Protein AF-A0A3M1RMX9-F1 (afdb_monomer_lite)

pLDDT: mean 88.33, std 11.31, range [42.0, 98.25]

Sequence (144 aa):
LYKHSHLFRLIYERIKQLQSKISYTQELNLKYKSSSDLWKQRKNEFKEFKKISEENHFKFLFMLIPSMTDFGDAYPFRNIDEKILSEAKRNNFLVLDLLPFFKGRDPSKLWILKTDKHPNAEGHKIIADALYEFLKKEKAVCLN

Secondary structure (DSSP, 8-state):
-TTT-HHHHHHHHHHHHHHHHHHHHHHHHHHTSTT-HHHHHHHHHHHHHHHHHHHTT-PPEEEEPPPTT--STT-TTHHHHHHHHHHHHHTT-EEEE-HHHHTTS-GGGSBS-SS--SB-HHHHHHHHHHHHHHHHHTT-S---

Radius of gyration: 19.06 Å; chains: 1; bounding box: 63×27×47 Å

Foldseek 3Di:
DCVPDPVVVVVVVVVVVVVVVVVVLVVVCVCCPPPHPNVVVVLVVLLVVLVVCVVVVHAAEDEDDAQLPDLEPPRSCVVVLVVNQVSNVVSVHHYHYLSVLCHPPDSCVQAPHPVGSPGDPVVVVSVVVSVVVSCVVVVVDDDD

Structure (mmCIF, N/CA/C/O backbone):
data_AF-A0A3M1RMX9-F1
#
_entry.id   AF-A0A3M1RMX9-F1
#
loop_
_atom_site.group_PDB
_atom_site.id
_atom_site.type_symbol
_atom_site.label_atom_id
_atom_site.label_alt_id
_atom_site.label_comp_id
_atom_site.label_asym_id
_atom_site.label_entity_id
_atom_site.label_seq_id
_atom_site.pdbx_PDB_ins_code
_atom_site.Cartn_x
_atom_site.Cartn_y
_atom_site.Cartn_z
_atom_site.occupancy
_atom_site.B_iso_or_equiv
_atom_site.auth_seq_id
_atom_site.auth_comp_id
_atom_site.auth_asym_id
_atom_site.auth_atom_id
_atom_site.pdbx_PDB_model_num
ATOM 1 N N . LEU A 1 1 ? 35.440 4.000 -24.427 1.00 60.22 1 LEU A N 1
ATOM 2 C CA . LEU A 1 1 ? 34.821 2.650 -24.348 1.00 60.22 1 LEU A CA 1
ATOM 3 C C . LEU A 1 1 ? 33.291 2.699 -24.276 1.00 60.22 1 LEU A C 1
ATOM 5 O O . LEU A 1 1 ? 32.657 2.147 -25.164 1.00 60.22 1 LEU A O 1
ATOM 9 N N . TYR A 1 2 ? 32.685 3.420 -23.323 1.00 59.16 2 TYR A N 1
ATOM 10 C CA . TYR A 1 2 ? 31.217 3.492 -23.167 1.00 59.16 2 TYR A CA 1
ATOM 11 C C . TYR A 1 2 ? 30.427 3.938 -24.413 1.00 59.16 2 TYR A C 1
ATOM 13 O O . TYR A 1 2 ? 29.397 3.357 -24.738 1.00 59.16 2 TYR A O 1
ATOM 21 N N . LYS A 1 3 ? 30.925 4.951 -25.134 1.00 63.03 3 LYS A N 1
ATOM 22 C CA . LYS A 1 3 ? 30.282 5.500 -26.342 1.00 63.03 3 LYS A CA 1
ATOM 23 C C . LYS A 1 3 ? 30.619 4.753 -27.642 1.00 63.03 3 LYS A C 1
ATOM 25 O O . LYS A 1 3 ? 30.022 5.055 -28.664 1.00 63.03 3 LYS A O 1
ATOM 30 N N . HIS A 1 4 ? 31.563 3.807 -27.612 1.00 75.75 4 HIS A N 1
ATOM 31 C CA . HIS A 1 4 ? 32.138 3.198 -28.825 1.00 75.75 4 HIS A CA 1
ATOM 32 C C . HIS A 1 4 ? 31.968 1.676 -28.900 1.00 75.75 4 HIS A C 1
ATOM 34 O O . HIS A 1 4 ? 32.253 1.085 -29.932 1.00 75.75 4 HIS A O 1
ATOM 40 N N . SER A 1 5 ? 31.505 1.029 -27.827 1.00 87.00 5 SER A N 1
ATOM 41 C CA . SER A 1 5 ? 31.210 -0.403 -27.819 1.00 87.00 5 SER A CA 1
ATOM 42 C C . SER A 1 5 ? 29.810 -0.640 -27.271 1.00 87.00 5 SER A C 1
ATOM 44 O O . SER A 1 5 ? 29.544 -0.453 -26.081 1.00 87.00 5 SER A O 1
ATOM 46 N N . HIS A 1 6 ? 28.909 -1.070 -28.154 1.00 83.81 6 HIS A N 1
ATOM 47 C CA . HIS A 1 6 ? 27.538 -1.423 -27.791 1.00 83.81 6 HIS A CA 1
ATOM 48 C C . HIS A 1 6 ? 27.492 -2.600 -26.808 1.00 83.81 6 HIS A C 1
ATOM 50 O O . HIS A 1 6 ? 26.661 -2.589 -25.902 1.00 83.81 6 HIS A O 1
ATOM 56 N N . LEU A 1 7 ? 28.423 -3.556 -26.929 1.00 85.69 7 LEU A N 1
ATOM 57 C CA . LEU A 1 7 ? 28.558 -4.680 -26.001 1.00 85.69 7 LEU A CA 1
ATOM 58 C C . LEU A 1 7 ? 28.978 -4.206 -24.604 1.00 85.69 7 LEU A C 1
ATOM 60 O O . LEU A 1 7 ? 28.334 -4.558 -23.619 1.00 85.69 7 LEU A O 1
ATOM 64 N N . PHE A 1 8 ? 30.000 -3.348 -24.510 1.00 84.38 8 PHE A N 1
ATOM 65 C CA . PHE A 1 8 ? 30.429 -2.784 -23.227 1.00 84.38 8 PHE A CA 1
ATOM 66 C C . PHE A 1 8 ? 29.324 -1.940 -22.583 1.00 84.38 8 PHE A C 1
ATOM 68 O O . PHE A 1 8 ? 29.091 -2.050 -21.382 1.00 84.38 8 PHE A O 1
ATOM 75 N N . ARG A 1 9 ? 28.597 -1.137 -23.375 1.00 83.75 9 ARG A N 1
ATOM 76 C CA . ARG A 1 9 ? 27.437 -0.376 -22.890 1.00 83.75 9 ARG A CA 1
ATOM 77 C C . ARG A 1 9 ? 26.352 -1.300 -22.340 1.00 83.75 9 ARG A C 1
ATOM 79 O O . ARG A 1 9 ? 25.837 -1.033 -21.263 1.00 83.75 9 ARG A O 1
ATOM 86 N N . LEU A 1 10 ? 26.021 -2.381 -23.048 1.00 87.06 10 LEU A N 1
ATOM 87 C CA . LEU A 1 10 ? 25.011 -3.344 -22.608 1.00 87.06 10 LEU A CA 1
ATOM 88 C C . LEU A 1 10 ? 25.420 -4.028 -21.297 1.00 87.06 10 LEU A C 1
ATOM 90 O O . LEU A 1 10 ? 24.613 -4.085 -20.374 1.00 87.06 10 LEU A O 1
ATOM 94 N N . ILE A 1 11 ? 26.675 -4.476 -21.185 1.00 87.75 11 ILE A N 1
ATOM 95 C CA . ILE A 1 11 ? 27.212 -5.086 -19.959 1.00 87.75 11 ILE A CA 1
ATOM 96 C C . ILE A 1 11 ? 27.198 -4.079 -18.800 1.00 87.75 11 ILE A C 1
ATOM 98 O O . ILE A 1 11 ? 26.691 -4.388 -17.724 1.00 87.75 11 ILE A O 1
ATOM 102 N N . TYR A 1 12 ? 27.693 -2.859 -19.020 1.00 84.56 12 TYR A N 1
ATOM 103 C CA . TYR A 1 12 ? 27.737 -1.811 -17.998 1.00 84.56 12 TYR A CA 1
ATOM 104 C C . TYR A 1 12 ? 26.337 -1.413 -17.510 1.00 84.56 12 TYR A C 1
ATOM 106 O O . TYR A 1 12 ? 26.099 -1.352 -16.304 1.00 84.56 12 TYR A O 1
ATOM 114 N N . GLU A 1 13 ? 25.392 -1.188 -18.427 1.00 82.88 13 GLU A N 1
ATOM 115 C CA . GLU A 1 13 ? 24.000 -0.874 -18.085 1.00 82.88 13 GLU A CA 1
ATOM 116 C C . GLU A 1 13 ? 23.344 -2.030 -17.320 1.00 82.88 13 GLU A C 1
ATOM 118 O O . GLU A 1 13 ? 22.605 -1.800 -16.362 1.00 82.88 13 GLU A O 1
ATOM 123 N N . ARG A 1 14 ? 23.660 -3.286 -17.671 1.00 81.88 14 ARG A N 1
ATOM 124 C CA . ARG A 1 14 ? 23.147 -4.460 -16.955 1.00 81.88 14 ARG A CA 1
ATOM 125 C C . ARG A 1 14 ? 23.706 -4.557 -15.533 1.00 81.88 14 ARG A C 1
ATOM 127 O O . ARG A 1 14 ? 22.932 -4.787 -14.607 1.00 81.88 14 ARG A O 1
ATOM 134 N N . ILE A 1 15 ? 25.005 -4.312 -15.339 1.00 81.06 15 ILE A N 1
ATOM 135 C CA . ILE A 1 15 ? 25.645 -4.281 -14.010 1.00 81.06 15 ILE A CA 1
ATOM 136 C C . ILE A 1 15 ? 25.053 -3.153 -13.153 1.00 81.06 15 ILE A C 1
ATOM 138 O O . ILE A 1 15 ? 24.631 -3.395 -12.022 1.00 81.06 15 ILE A O 1
ATOM 142 N N . LYS A 1 16 ? 24.940 -1.936 -13.701 1.00 73.50 16 LYS A N 1
ATOM 143 C CA . LYS A 1 16 ? 24.378 -0.772 -12.996 1.00 73.50 16 LYS A CA 1
ATOM 144 C C . LYS A 1 16 ? 22.904 -0.973 -12.628 1.00 73.50 16 LYS A C 1
ATOM 146 O O . LYS A 1 16 ? 22.466 -0.588 -11.541 1.00 73.50 16 LYS A O 1
ATOM 151 N N . GLN A 1 17 ? 22.128 -1.612 -13.502 1.00 68.88 17 GLN A N 1
ATOM 152 C CA . GLN A 1 17 ? 20.730 -1.951 -13.231 1.00 68.88 17 GLN A CA 1
ATOM 153 C C . GLN A 1 17 ? 20.593 -2.958 -12.076 1.00 68.88 17 GLN A C 1
ATOM 155 O O . GLN A 1 17 ? 19.692 -2.812 -11.250 1.00 68.88 17 GLN A O 1
ATOM 160 N N . LEU A 1 18 ? 21.490 -3.945 -11.982 1.00 68.44 18 LEU A N 1
ATOM 161 C CA . LEU A 1 18 ? 21.500 -4.906 -10.875 1.00 68.44 18 LEU A CA 1
ATOM 162 C C . LEU A 1 18 ? 21.941 -4.249 -9.558 1.00 68.44 18 LEU A C 1
ATOM 164 O O . LEU A 1 18 ? 21.255 -4.388 -8.546 1.00 68.44 18 LEU A O 1
ATOM 168 N N . GLN A 1 19 ? 23.023 -3.464 -9.578 1.00 66.12 19 GLN A N 1
ATOM 169 C CA . GLN A 1 19 ? 23.531 -2.759 -8.393 1.00 66.12 19 GLN A CA 1
ATOM 170 C C . GLN A 1 19 ? 22.526 -1.741 -7.834 1.00 66.12 19 GLN A C 1
ATOM 172 O O . GLN A 1 19 ? 22.345 -1.668 -6.622 1.00 66.12 19 GLN A O 1
ATOM 177 N N . SER A 1 20 ? 21.833 -0.986 -8.694 1.00 63.34 20 SER A N 1
ATOM 178 C CA . SER A 1 20 ? 20.849 0.020 -8.255 1.00 63.34 20 SER A CA 1
ATOM 179 C C . SER A 1 20 ? 19.616 -0.593 -7.585 1.00 63.34 20 SER A C 1
ATOM 181 O O . SER A 1 20 ? 19.156 -0.064 -6.575 1.00 63.34 20 SER A O 1
ATOM 183 N N . LYS A 1 21 ? 19.107 -1.731 -8.083 1.00 63.88 21 LYS A N 1
ATOM 184 C CA . LYS A 1 21 ? 18.017 -2.469 -7.417 1.00 63.88 21 LYS A CA 1
ATOM 185 C C . LYS A 1 21 ? 18.438 -2.943 -6.022 1.00 63.88 21 LYS A C 1
ATOM 187 O O . LYS A 1 21 ? 17.722 -2.702 -5.053 1.00 63.88 21 LYS A O 1
ATOM 192 N N . ILE A 1 22 ? 19.614 -3.567 -5.925 1.00 63.66 22 ILE A N 1
ATOM 193 C CA . ILE A 1 22 ? 20.163 -4.075 -4.662 1.00 63.66 22 ILE A CA 1
ATOM 194 C C . ILE A 1 22 ? 20.369 -2.924 -3.669 1.00 63.66 22 ILE A C 1
ATOM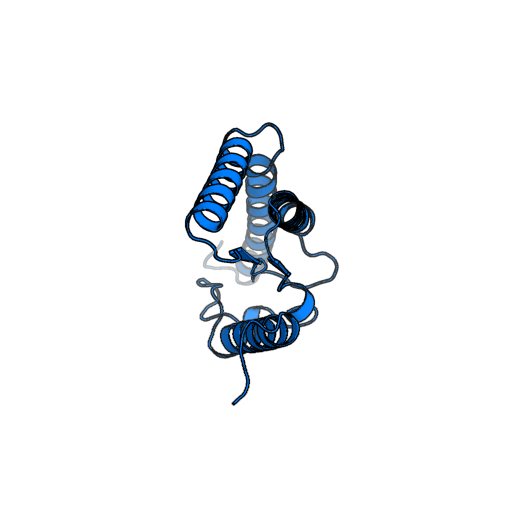 196 O O . ILE A 1 22 ? 19.866 -2.983 -2.550 1.00 63.66 22 ILE A O 1
ATOM 200 N N . SER A 1 23 ? 21.010 -1.836 -4.097 1.00 70.75 23 SER A N 1
ATOM 201 C CA . SER A 1 23 ? 21.279 -0.667 -3.255 1.00 70.75 23 SER A CA 1
ATOM 202 C C . SER A 1 23 ? 19.998 -0.021 -2.715 1.00 70.75 23 SER A C 1
ATOM 204 O O . SER A 1 23 ? 19.907 0.221 -1.514 1.00 70.75 23 SER A O 1
ATOM 206 N N . TYR A 1 24 ? 18.974 0.161 -3.554 1.00 73.44 24 TYR A N 1
ATOM 207 C CA . TYR A 1 24 ? 17.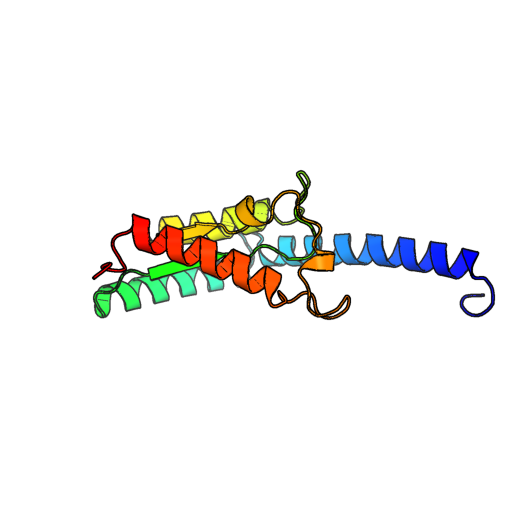703 0.758 -3.132 1.00 73.44 24 TYR A CA 1
ATOM 208 C C . TYR A 1 24 ? 16.946 -0.113 -2.114 1.00 73.44 24 TYR A C 1
ATOM 210 O O . TYR A 1 24 ? 16.455 0.382 -1.100 1.00 73.44 24 TYR A O 1
ATOM 218 N N . THR A 1 25 ? 16.892 -1.432 -2.337 1.00 74.44 25 THR A N 1
ATOM 219 C CA . THR A 1 25 ? 16.273 -2.369 -1.379 1.00 74.44 25 THR A CA 1
ATOM 220 C C . THR A 1 25 ? 17.023 -2.416 -0.048 1.00 74.44 25 THR A C 1
ATOM 222 O O . THR A 1 25 ? 16.398 -2.478 1.008 1.00 74.44 25 THR A O 1
ATOM 225 N N . GLN A 1 26 ? 18.356 -2.349 -0.066 1.00 76.19 26 GLN A N 1
ATOM 226 C CA . GLN A 1 26 ? 19.172 -2.333 1.148 1.00 76.19 26 GLN A CA 1
ATOM 227 C C . GLN A 1 26 ? 18.991 -1.032 1.932 1.00 76.19 26 GLN A C 1
ATOM 229 O O . GLN A 1 26 ? 18.795 -1.076 3.145 1.00 76.19 26 GLN A O 1
ATOM 234 N N . GLU A 1 27 ? 18.981 0.113 1.248 1.00 77.62 27 GLU A N 1
ATOM 235 C CA . GLU A 1 27 ? 18.734 1.417 1.866 1.00 77.62 27 GLU A CA 1
ATOM 236 C C . GLU A 1 27 ? 17.364 1.454 2.556 1.00 77.62 27 GLU A C 1
ATOM 238 O O . GLU A 1 27 ? 17.256 1.868 3.714 1.00 77.62 27 GLU A O 1
ATOM 243 N N . LEU A 1 28 ? 16.318 0.960 1.886 1.00 78.38 28 LEU A N 1
ATOM 244 C CA . LEU A 1 28 ? 14.990 0.853 2.486 1.00 78.38 28 LEU A CA 1
ATOM 245 C C . LEU A 1 28 ? 14.969 -0.118 3.670 1.00 78.38 28 LEU A C 1
ATOM 247 O O . LEU A 1 28 ? 14.406 0.215 4.708 1.00 78.38 28 LEU A O 1
ATOM 251 N N . ASN A 1 29 ? 15.634 -1.269 3.583 1.00 80.88 29 ASN A N 1
ATOM 252 C CA . ASN A 1 29 ? 15.724 -2.197 4.714 1.00 80.88 29 ASN A CA 1
ATOM 253 C C . ASN A 1 29 ? 16.410 -1.569 5.940 1.00 80.88 29 ASN A C 1
ATOM 255 O O . ASN A 1 29 ? 15.973 -1.797 7.068 1.00 80.88 29 ASN A O 1
ATOM 259 N N . LEU A 1 30 ? 17.445 -0.744 5.745 1.00 77.50 30 LEU A N 1
ATOM 260 C CA . LEU A 1 30 ? 18.091 -0.003 6.834 1.00 77.50 30 LEU A CA 1
ATOM 261 C C . LEU A 1 30 ? 17.145 1.040 7.440 1.00 77.50 30 LEU A C 1
ATOM 263 O O . LEU A 1 30 ? 16.985 1.091 8.662 1.00 77.50 30 LEU A O 1
ATOM 267 N N . LYS A 1 31 ? 16.465 1.816 6.588 1.00 80.00 31 LYS A N 1
ATOM 268 C CA . LYS A 1 31 ? 15.472 2.827 6.986 1.00 80.00 31 LYS A CA 1
ATOM 269 C C . LYS A 1 31 ? 14.266 2.237 7.713 1.00 80.00 31 LYS A C 1
ATOM 271 O O . LYS A 1 31 ? 13.707 2.891 8.582 1.00 80.00 31 LYS A O 1
ATOM 276 N N . TYR A 1 32 ? 13.877 1.012 7.377 1.00 80.00 32 TYR A N 1
ATOM 277 C CA . TYR A 1 32 ? 12.773 0.296 8.012 1.00 80.00 32 TYR A CA 1
ATOM 278 C C . TYR A 1 32 ? 13.248 -0.734 9.038 1.00 80.00 32 TYR A C 1
ATOM 280 O O . TYR A 1 32 ? 12.442 -1.516 9.542 1.00 80.00 32 TYR A O 1
ATOM 288 N N . LYS A 1 33 ? 14.528 -0.739 9.434 1.00 83.12 33 LYS A N 1
ATOM 289 C CA . LYS A 1 33 ? 15.007 -1.570 10.547 1.00 83.12 33 LYS A CA 1
ATOM 290 C C . LYS A 1 33 ? 14.282 -1.160 11.829 1.00 83.12 33 LYS A C 1
ATOM 292 O O . LYS A 1 33 ? 14.059 0.022 12.068 1.00 83.12 33 LYS A O 1
ATOM 297 N N . SER A 1 34 ? 13.904 -2.121 12.676 1.00 77.31 34 SER A N 1
ATOM 298 C CA . SER A 1 34 ? 13.082 -1.845 13.873 1.00 77.31 34 SER A CA 1
ATOM 299 C C . SER A 1 34 ? 13.708 -0.840 14.841 1.00 77.31 34 SER A C 1
ATOM 301 O O . SER A 1 34 ? 12.980 -0.139 15.536 1.00 77.31 34 SER A O 1
ATOM 303 N N . SER A 1 35 ? 15.039 -0.773 14.872 1.00 78.94 35 SER A N 1
ATOM 304 C CA . SER A 1 35 ? 15.805 0.152 15.706 1.00 78.94 35 SER A CA 1
ATOM 305 C C . SER A 1 35 ? 15.963 1.549 15.102 1.00 78.94 35 SER A C 1
ATOM 307 O O . SER A 1 35 ? 16.425 2.439 15.808 1.00 78.94 35 SER A O 1
ATOM 309 N N . SER A 1 36 ? 15.631 1.742 13.821 1.00 87.19 36 SER A N 1
ATOM 310 C CA . SER A 1 36 ? 15.804 3.030 13.144 1.00 87.19 36 SER A CA 1
ATOM 311 C C . SER A 1 36 ? 14.849 4.082 13.706 1.00 87.19 36 SER A C 1
ATOM 313 O O . SER A 1 36 ? 13.691 3.789 14.022 1.00 87.19 36 SER A O 1
ATOM 315 N N . ASP A 1 37 ? 15.325 5.320 13.806 1.00 88.94 37 ASP A N 1
ATOM 316 C CA . ASP A 1 37 ? 14.497 6.430 14.281 1.00 88.94 37 ASP A CA 1
ATOM 317 C C . ASP A 1 37 ? 13.378 6.762 13.296 1.00 88.94 37 ASP A C 1
ATOM 319 O O . ASP A 1 37 ? 12.262 7.049 13.724 1.00 88.94 37 ASP A O 1
ATOM 323 N N . LEU A 1 38 ? 13.620 6.573 11.993 1.00 88.19 38 LEU A N 1
ATOM 324 C CA . LEU A 1 38 ? 12.580 6.683 10.973 1.00 88.19 38 LEU A CA 1
ATOM 325 C C . LEU A 1 38 ? 11.419 5.724 11.262 1.00 88.19 38 LEU A C 1
ATOM 327 O O . LEU A 1 38 ? 10.269 6.149 11.284 1.00 88.19 38 LEU A O 1
ATOM 331 N N . TRP A 1 39 ? 11.688 4.439 11.521 1.00 92.69 39 TRP A N 1
ATOM 332 C CA . TRP A 1 39 ? 10.610 3.496 11.820 1.00 92.69 39 TRP A CA 1
ATOM 333 C C . TRP A 1 39 ? 9.869 3.849 13.114 1.00 92.69 39 TRP A C 1
ATOM 335 O O . TRP A 1 39 ? 8.646 3.734 13.168 1.00 92.69 39 TRP A O 1
ATOM 345 N N . LYS A 1 40 ? 10.575 4.316 14.155 1.00 92.94 40 LYS A N 1
ATOM 346 C CA . LYS A 1 40 ? 9.923 4.804 15.384 1.00 92.94 40 LYS A CA 1
ATOM 347 C C . LYS A 1 40 ? 8.989 5.980 15.090 1.00 92.94 40 LYS A C 1
ATOM 349 O O . LYS A 1 40 ? 7.861 5.964 15.575 1.00 92.94 40 LYS A O 1
ATOM 354 N N . GLN A 1 41 ? 9.432 6.938 14.274 1.00 93.56 41 GLN A N 1
ATOM 355 C CA . GLN A 1 41 ? 8.620 8.072 13.840 1.00 93.56 41 GLN A CA 1
ATOM 356 C C . GLN A 1 41 ? 7.379 7.605 13.071 1.00 93.56 41 GLN A C 1
ATOM 358 O O . GLN A 1 41 ? 6.274 7.990 13.435 1.00 93.56 41 GLN A O 1
ATOM 363 N N . ARG A 1 42 ? 7.524 6.689 12.101 1.00 93.31 42 ARG A N 1
ATOM 364 C CA . ARG A 1 42 ? 6.378 6.127 11.361 1.00 93.31 42 ARG A CA 1
ATOM 365 C C . ARG A 1 42 ? 5.353 5.468 12.278 1.00 93.31 42 ARG A C 1
ATOM 367 O O . ARG A 1 42 ? 4.163 5.692 12.118 1.00 93.31 42 ARG A O 1
ATOM 374 N N . LYS A 1 43 ? 5.779 4.707 13.289 1.00 95.44 43 LYS A N 1
ATOM 375 C CA . LYS A 1 43 ? 4.832 4.147 14.271 1.00 95.44 43 LYS A CA 1
ATOM 376 C C . LYS A 1 43 ? 4.090 5.226 15.064 1.00 95.44 43 LYS A C 1
ATOM 378 O O . LYS A 1 43 ? 2.938 5.016 15.429 1.00 95.44 43 LYS A O 1
ATOM 383 N N . ASN A 1 44 ? 4.740 6.347 15.375 1.00 96.38 44 ASN A N 1
ATOM 384 C CA . ASN A 1 44 ? 4.075 7.454 16.061 1.00 96.38 44 ASN A CA 1
ATOM 385 C C . ASN A 1 44 ? 3.028 8.109 15.152 1.00 96.38 44 ASN A C 1
ATOM 387 O O . ASN A 1 44 ? 1.905 8.297 15.602 1.00 96.38 44 ASN A O 1
ATOM 391 N N . GLU A 1 45 ? 3.336 8.316 13.868 1.00 95.81 45 GLU A N 1
ATOM 392 C CA . GLU A 1 45 ? 2.368 8.806 12.871 1.00 95.81 45 GLU A CA 1
ATOM 393 C C . GLU A 1 45 ? 1.133 7.886 12.782 1.00 95.81 45 GLU A C 1
ATOM 395 O O . GLU A 1 45 ? 0.000 8.355 12.731 1.00 95.81 45 GLU A O 1
ATOM 400 N N . PHE A 1 46 ? 1.311 6.561 12.850 1.00 97.38 46 PHE A N 1
ATOM 401 C CA . PHE A 1 46 ? 0.179 5.623 12.871 1.00 97.38 46 PHE A CA 1
ATOM 402 C C . PHE A 1 46 ? -0.692 5.801 14.122 1.00 97.38 46 PHE A C 1
ATOM 404 O O . PHE A 1 46 ? -1.918 5.781 14.030 1.00 97.38 46 PHE A O 1
ATOM 411 N N . LYS A 1 47 ? -0.088 6.017 15.294 1.00 97.62 47 LYS A N 1
ATOM 412 C CA . LYS A 1 47 ? -0.849 6.304 16.520 1.00 97.62 47 LYS A CA 1
ATOM 413 C C . LYS A 1 47 ? -1.601 7.631 16.425 1.00 97.62 47 LYS A C 1
ATOM 415 O O . LYS A 1 47 ? -2.720 7.724 16.921 1.00 97.62 47 LYS A O 1
ATOM 420 N N . GLU A 1 48 ? -1.007 8.636 15.788 1.00 97.31 48 GLU A N 1
ATOM 421 C CA . GLU A 1 48 ? -1.651 9.929 15.546 1.00 97.31 48 GLU A CA 1
ATOM 422 C C . GLU A 1 48 ? -2.855 9.782 14.612 1.00 97.31 48 GLU A C 1
ATOM 424 O O . GLU A 1 48 ? -3.939 10.250 14.949 1.00 97.31 48 GLU A O 1
ATOM 429 N N . PHE A 1 49 ? -2.722 9.052 13.499 1.00 96.69 49 PHE A N 1
ATOM 430 C CA . PHE A 1 49 ? -3.856 8.763 12.615 1.00 96.69 49 PHE A CA 1
ATOM 431 C C . PHE A 1 49 ? -4.970 7.998 13.325 1.00 96.69 49 PHE A C 1
ATOM 433 O O . PHE A 1 49 ? -6.143 8.317 13.134 1.00 96.69 49 PHE A O 1
ATOM 440 N N . LYS A 1 50 ? -4.617 7.032 14.183 1.00 96.69 50 LYS A N 1
ATOM 441 C CA . LYS A 1 50 ? -5.592 6.329 15.019 1.00 96.69 50 LYS A CA 1
ATOM 442 C C . LYS A 1 50 ? -6.351 7.305 15.913 1.00 96.69 50 LYS A C 1
ATOM 444 O O . LYS A 1 50 ? -7.578 7.325 15.863 1.00 96.69 50 LYS A O 1
ATOM 449 N N . LYS A 1 51 ? -5.632 8.150 16.655 1.00 97.75 51 LYS A N 1
ATOM 450 C CA . LYS A 1 51 ? -6.228 9.171 17.523 1.00 97.75 51 LYS A CA 1
ATOM 451 C C . LYS A 1 51 ? -7.183 10.081 16.741 1.00 97.75 51 LYS A C 1
ATOM 453 O O . LYS A 1 51 ? -8.332 10.225 17.138 1.00 97.75 51 LYS A O 1
ATOM 458 N N . ILE A 1 52 ? -6.746 10.611 15.596 1.00 97.12 52 ILE A N 1
ATOM 459 C CA . ILE A 1 52 ? -7.576 11.470 14.735 1.00 97.12 52 ILE A CA 1
ATOM 460 C C . ILE A 1 52 ? -8.837 10.726 14.274 1.00 97.12 52 ILE A C 1
ATOM 462 O O . ILE A 1 52 ? -9.926 11.294 14.304 1.00 97.12 52 ILE A O 1
ATOM 466 N N . SER A 1 53 ? -8.711 9.460 13.866 1.00 95.69 53 SER A N 1
ATOM 467 C CA . SER A 1 53 ? -9.851 8.658 13.406 1.00 95.69 53 SER A CA 1
ATOM 468 C C . SER A 1 53 ? -10.875 8.384 14.514 1.00 95.69 53 SER A C 1
ATOM 470 O O . SER A 1 53 ? -12.078 8.449 14.266 1.00 95.69 53 SER A O 1
ATOM 472 N N . GLU A 1 54 ? -10.411 8.159 15.748 1.00 95.19 54 GLU A N 1
ATOM 473 C CA . GLU A 1 54 ? -11.259 7.940 16.924 1.00 95.19 54 GLU A CA 1
ATOM 474 C C . GLU A 1 54 ? -11.959 9.236 17.360 1.00 95.19 54 GLU A C 1
ATOM 476 O O . GLU A 1 54 ? -13.169 9.223 17.586 1.00 95.19 54 GLU A O 1
ATOM 481 N N . GLU A 1 55 ? -11.229 10.355 17.405 1.00 97.75 55 GLU A N 1
ATOM 482 C CA . GLU A 1 55 ? -11.754 11.680 17.775 1.00 97.75 55 GLU A CA 1
ATOM 483 C C . GLU A 1 55 ? -12.799 12.206 16.783 1.00 97.75 55 GLU A C 1
ATOM 485 O O . GLU A 1 55 ? -13.7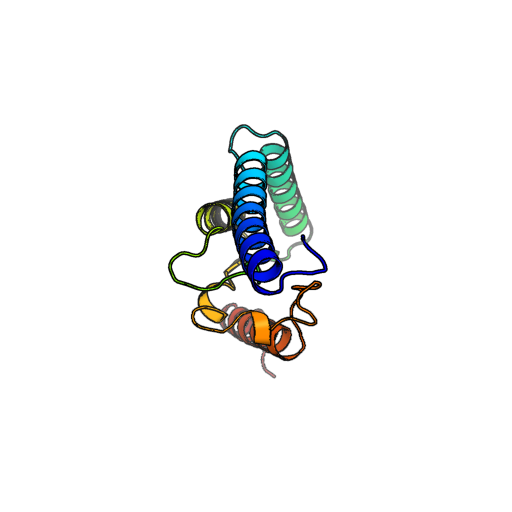34 12.895 17.180 1.00 97.75 55 GLU A O 1
ATOM 490 N N . ASN A 1 56 ? -12.656 11.877 15.497 1.00 97.12 56 ASN A N 1
ATOM 491 C CA . ASN A 1 56 ? -13.549 12.342 14.431 1.00 97.12 56 ASN A CA 1
ATOM 492 C C . ASN A 1 56 ? -14.531 11.259 13.951 1.00 97.12 56 ASN A C 1
ATOM 494 O O . ASN A 1 56 ? -15.219 11.450 12.950 1.00 97.12 56 ASN A O 1
ATOM 498 N N . HIS A 1 57 ? -14.594 10.122 14.649 1.00 94.81 57 HIS A N 1
ATOM 499 C CA . HIS A 1 57 ? -15.544 9.034 14.403 1.00 94.81 57 HIS A CA 1
ATOM 500 C C . HIS A 1 57 ? -15.564 8.487 12.962 1.00 94.81 57 HIS A C 1
ATOM 502 O O . HIS A 1 57 ? -16.628 8.176 12.423 1.00 94.81 57 HIS A O 1
ATOM 508 N N . PHE A 1 58 ? -14.395 8.305 12.340 1.00 92.75 58 PHE A N 1
ATOM 509 C CA . PHE A 1 58 ? -14.282 7.658 11.027 1.00 92.75 58 PHE A CA 1
ATOM 510 C C . PHE A 1 58 ? -13.367 6.432 11.063 1.00 92.75 58 PHE A C 1
ATOM 512 O O . PHE A 1 58 ? -12.462 6.320 11.885 1.00 92.75 58 PHE A O 1
ATOM 519 N N . LYS A 1 59 ? -13.586 5.486 10.143 1.00 92.44 59 LYS A N 1
ATOM 520 C CA . LYS A 1 59 ? -12.684 4.339 9.961 1.00 92.44 59 LYS A CA 1
ATOM 521 C C . LYS A 1 59 ? -11.507 4.739 9.076 1.00 92.44 59 LYS A C 1
ATOM 523 O O . LYS A 1 59 ? -11.711 5.268 7.987 1.00 92.44 59 LYS A O 1
ATOM 528 N N . PHE A 1 60 ? -10.286 4.430 9.503 1.00 94.88 60 PHE A N 1
ATOM 529 C CA . PHE A 1 60 ? -9.088 4.668 8.700 1.00 94.88 60 PHE A CA 1
ATOM 530 C C . PHE A 1 60 ? -8.783 3.458 7.804 1.00 94.88 60 PHE A C 1
ATOM 532 O O . PHE A 1 60 ? -8.623 2.344 8.307 1.00 94.88 60 PHE A O 1
ATOM 539 N N . LEU A 1 61 ? -8.675 3.670 6.488 1.00 96.12 61 LEU A N 1
ATOM 540 C CA . LEU A 1 61 ? -8.213 2.668 5.522 1.00 96.12 61 LEU A CA 1
ATOM 541 C C . LEU A 1 61 ? -6.767 2.952 5.116 1.00 96.12 61 LEU A C 1
ATOM 543 O O . LEU A 1 61 ? -6.474 3.957 4.475 1.00 96.12 61 LEU A O 1
ATOM 547 N N . PHE A 1 62 ? -5.872 2.027 5.445 1.00 97.56 62 PHE A N 1
ATOM 548 C CA . PHE A 1 62 ? -4.494 2.022 4.984 1.00 97.56 62 PHE A CA 1
ATOM 549 C C . PHE A 1 62 ? -4.362 1.143 3.734 1.00 97.56 62 PHE A C 1
ATOM 551 O O . PHE A 1 62 ? -4.406 -0.087 3.808 1.00 97.56 62 PHE A O 1
ATOM 558 N N . MET A 1 63 ? -4.195 1.778 2.575 1.00 97.88 63 MET A N 1
ATOM 559 C CA . MET A 1 63 ? -3.984 1.107 1.293 1.00 97.88 63 MET A CA 1
ATOM 560 C C . MET A 1 63 ? -2.505 1.172 0.911 1.00 97.88 63 MET A C 1
ATOM 562 O O . MET A 1 63 ? -1.956 2.260 0.740 1.00 97.88 63 MET A O 1
ATOM 566 N N . LEU A 1 64 ? -1.861 0.015 0.761 1.00 97.38 64 LEU A N 1
ATOM 567 C CA . LEU A 1 64 ? -0.454 -0.065 0.381 1.00 97.38 64 LEU A CA 1
ATOM 568 C C . LEU A 1 64 ? -0.326 -0.412 -1.101 1.00 97.38 64 LEU A C 1
ATOM 570 O O . LEU A 1 64 ? -0.661 -1.521 -1.514 1.00 97.38 64 LEU A O 1
ATOM 574 N N . ILE A 1 65 ? 0.191 0.533 -1.886 1.00 95.81 65 ILE A N 1
ATOM 575 C CA . ILE A 1 65 ? 0.602 0.296 -3.273 1.00 95.81 65 ILE A CA 1
ATOM 576 C C . ILE A 1 65 ? 2.000 -0.341 -3.235 1.00 95.81 65 ILE A C 1
ATOM 578 O O . ILE A 1 65 ? 2.893 0.239 -2.610 1.00 95.81 65 ILE A O 1
ATOM 582 N N . PRO A 1 66 ? 2.221 -1.506 -3.873 1.00 94.31 66 PRO A N 1
ATOM 583 C CA . PRO A 1 66 ? 3.540 -2.127 -3.897 1.00 94.31 66 PRO A CA 1
ATOM 584 C C . PRO A 1 66 ? 4.548 -1.241 -4.629 1.00 94.31 66 PRO A C 1
ATOM 586 O O . PRO A 1 66 ? 4.195 -0.405 -5.465 1.00 94.31 66 PRO A O 1
ATOM 589 N N . SER A 1 67 ? 5.837 -1.484 -4.394 1.00 91.44 67 SER A N 1
ATOM 590 C CA . SER A 1 67 ? 6.868 -0.984 -5.292 1.00 91.44 67 SER A CA 1
ATOM 591 C C . SER A 1 67 ? 6.551 -1.462 -6.694 1.00 91.44 67 SER A C 1
ATOM 593 O O . SER A 1 67 ? 6.614 -2.654 -6.992 1.00 91.44 67 SER A O 1
ATOM 595 N N . MET A 1 68 ? 6.281 -0.514 -7.583 1.00 90.94 68 MET A N 1
ATOM 596 C CA . MET A 1 68 ? 5.886 -0.842 -8.939 1.00 90.94 68 MET A CA 1
ATOM 597 C C . MET A 1 68 ? 7.037 -1.456 -9.745 1.00 90.94 68 MET A C 1
ATOM 599 O O . MET A 1 68 ? 6.869 -1.636 -10.927 1.00 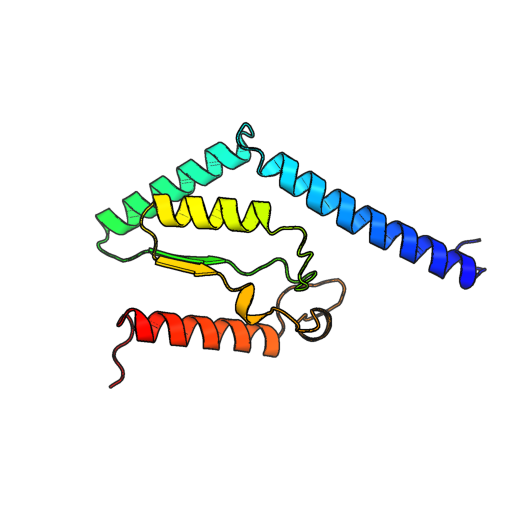90.94 68 MET A O 1
ATOM 603 N N . THR A 1 69 ? 8.209 -1.756 -9.169 1.00 87.12 69 THR A N 1
ATOM 604 C CA . THR A 1 69 ? 9.432 -2.182 -9.880 1.00 87.12 69 THR A CA 1
ATOM 605 C C . THR A 1 69 ? 9.492 -3.662 -10.266 1.00 87.12 69 THR A C 1
ATOM 607 O O . THR A 1 69 ? 10.253 -4.010 -11.175 1.00 87.12 69 THR A O 1
ATOM 610 N N . ASP A 1 70 ? 8.760 -4.511 -9.548 1.00 87.38 70 ASP A N 1
ATOM 611 C CA . ASP A 1 70 ? 8.736 -5.968 -9.675 1.00 87.38 70 ASP A CA 1
ATOM 612 C C . ASP A 1 70 ? 7.483 -6.495 -8.957 1.00 87.38 70 ASP A C 1
ATOM 614 O O . ASP A 1 70 ? 7.163 -5.991 -7.885 1.00 87.38 70 ASP A O 1
ATOM 618 N N . PHE A 1 71 ? 6.790 -7.487 -9.519 1.00 90.69 71 PHE A N 1
ATOM 619 C CA . PHE A 1 71 ? 5.616 -8.133 -8.905 1.00 90.69 71 PHE A CA 1
ATOM 620 C C . PHE A 1 71 ? 5.728 -9.665 -8.878 1.00 90.69 71 PHE A C 1
ATOM 622 O O . PHE A 1 71 ? 4.721 -10.366 -8.742 1.00 90.69 71 PHE A O 1
ATOM 629 N N . GLY A 1 72 ? 6.934 -10.200 -9.087 1.00 88.44 72 GLY A N 1
ATOM 630 C CA . GLY A 1 72 ? 7.185 -11.637 -9.091 1.00 88.44 72 GLY A CA 1
ATOM 631 C C . GLY A 1 72 ? 7.153 -12.260 -7.694 1.00 88.44 72 GLY A C 1
ATOM 632 O O . GLY A 1 72 ? 7.039 -11.576 -6.679 1.00 88.44 72 GLY A O 1
ATOM 633 N N . ASP A 1 73 ? 7.305 -13.585 -7.638 1.00 85.56 73 ASP A N 1
ATOM 634 C CA . ASP A 1 73 ? 7.344 -14.330 -6.371 1.00 85.56 73 ASP A CA 1
ATOM 635 C C . ASP A 1 73 ? 8.515 -13.910 -5.470 1.00 85.56 73 ASP A C 1
ATOM 637 O O . ASP A 1 73 ? 8.389 -13.898 -4.248 1.00 85.56 73 ASP A O 1
ATOM 641 N N . ALA A 1 74 ? 9.633 -13.488 -6.066 1.00 87.25 74 ALA A N 1
ATOM 642 C CA . ALA A 1 74 ? 10.795 -12.947 -5.363 1.00 87.25 74 ALA A CA 1
ATOM 643 C C . ALA A 1 74 ? 10.707 -11.419 -5.164 1.00 87.25 74 ALA A C 1
ATOM 645 O O . ALA A 1 74 ? 11.701 -10.708 -5.325 1.00 87.25 74 ALA A O 1
ATOM 646 N N . TYR A 1 75 ? 9.516 -10.899 -4.847 1.00 89.25 75 TYR A N 1
ATOM 647 C CA . TYR A 1 75 ? 9.290 -9.468 -4.642 1.00 89.25 75 TYR A CA 1
ATOM 648 C C . TYR A 1 75 ? 10.182 -8.915 -3.509 1.00 89.25 75 TYR A C 1
ATOM 650 O O . TYR A 1 75 ? 10.023 -9.293 -2.343 1.00 89.25 75 TYR A O 1
ATOM 658 N N . PRO A 1 76 ? 11.114 -7.992 -3.807 1.00 87.44 76 PRO A N 1
ATOM 659 C CA . PRO A 1 76 ? 12.217 -7.685 -2.897 1.00 87.44 76 PRO A CA 1
ATOM 660 C C . PRO A 1 76 ? 11.824 -6.822 -1.690 1.00 87.44 76 PRO A C 1
ATOM 662 O O . PRO A 1 76 ? 12.605 -6.709 -0.746 1.00 87.44 76 PRO A O 1
ATOM 665 N N . PHE A 1 77 ? 10.629 -6.223 -1.690 1.00 90.44 77 PHE A N 1
ATOM 666 C CA . PHE A 1 77 ? 10.146 -5.387 -0.582 1.00 90.44 77 PHE A CA 1
ATOM 667 C C . PHE A 1 77 ? 9.144 -6.108 0.320 1.00 90.44 77 PHE A C 1
ATOM 669 O O . PHE A 1 77 ? 8.606 -5.485 1.231 1.00 90.44 77 PHE A O 1
ATOM 676 N N . ARG A 1 78 ? 8.923 -7.419 0.127 1.00 91.19 78 ARG A N 1
ATOM 677 C CA . ARG A 1 78 ? 7.902 -8.185 0.860 1.00 91.19 78 ARG A CA 1
ATOM 678 C C . ARG A 1 78 ? 7.987 -7.987 2.375 1.00 91.19 78 ARG A C 1
ATOM 680 O O . ARG A 1 78 ? 6.983 -7.672 3.000 1.00 91.19 78 ARG A O 1
ATOM 687 N N . ASN A 1 79 ? 9.189 -8.084 2.940 1.00 91.38 79 ASN A N 1
ATOM 688 C CA . ASN A 1 79 ? 9.410 -7.930 4.382 1.00 91.38 79 ASN A CA 1
ATOM 689 C C . ASN A 1 79 ? 9.066 -6.521 4.896 1.00 91.38 79 ASN A C 1
ATOM 691 O O . ASN A 1 79 ? 8.608 -6.363 6.027 1.00 91.38 79 ASN A O 1
ATOM 695 N N . ILE A 1 80 ? 9.316 -5.488 4.085 1.00 92.06 80 ILE A N 1
ATOM 696 C CA . ILE A 1 80 ? 9.013 -4.097 4.440 1.00 92.06 80 ILE A CA 1
ATOM 697 C C . ILE A 1 80 ? 7.502 -3.874 4.362 1.00 92.06 80 ILE A C 1
ATOM 699 O O . ILE A 1 80 ? 6.917 -3.356 5.313 1.00 92.06 80 ILE A O 1
ATOM 703 N N . ASP A 1 81 ? 6.871 -4.332 3.282 1.00 94.31 81 ASP A N 1
ATOM 704 C CA . ASP A 1 81 ? 5.428 -4.219 3.076 1.00 94.31 81 ASP A CA 1
ATOM 705 C C . ASP A 1 81 ? 4.668 -4.935 4.201 1.00 94.31 81 ASP A C 1
ATOM 707 O O . ASP A 1 81 ? 3.811 -4.339 4.849 1.00 94.31 81 ASP A O 1
ATOM 711 N N . GLU A 1 82 ? 5.050 -6.169 4.544 1.00 94.62 82 GLU A N 1
ATOM 712 C CA . GLU A 1 82 ? 4.454 -6.919 5.658 1.00 94.62 82 GLU A CA 1
ATOM 713 C C . GLU A 1 82 ? 4.605 -6.210 7.001 1.00 94.62 82 GLU A C 1
ATOM 715 O O . GLU A 1 82 ? 3.681 -6.216 7.820 1.00 94.62 82 GLU A O 1
ATOM 720 N N . LYS A 1 83 ? 5.748 -5.562 7.232 1.00 94.62 83 LYS A N 1
ATOM 721 C CA . LYS A 1 83 ? 5.993 -4.796 8.452 1.00 94.62 83 LYS A CA 1
ATOM 722 C C . LYS A 1 83 ? 5.076 -3.578 8.554 1.00 94.62 83 LYS A C 1
ATOM 724 O O . LYS A 1 83 ? 4.525 -3.331 9.628 1.00 94.62 83 LYS A O 1
ATOM 729 N N . ILE A 1 84 ? 4.902 -2.843 7.458 1.00 95.69 84 ILE A N 1
ATOM 730 C CA . ILE A 1 84 ? 4.013 -1.675 7.379 1.00 95.69 84 ILE A CA 1
ATOM 731 C C . ILE A 1 84 ? 2.554 -2.111 7.548 1.00 95.69 84 ILE A C 1
ATOM 733 O O . ILE A 1 84 ? 1.846 -1.576 8.401 1.00 95.69 84 ILE A O 1
ATOM 737 N N . LEU A 1 85 ? 2.121 -3.133 6.804 1.00 97.38 85 LEU A N 1
ATOM 738 C CA . LEU A 1 85 ? 0.766 -3.686 6.883 1.00 97.38 85 LEU A CA 1
ATOM 739 C C . LEU A 1 85 ? 0.450 -4.210 8.291 1.00 97.38 85 LEU A C 1
ATOM 741 O O . LEU A 1 85 ? -0.653 -4.011 8.795 1.00 97.38 85 LEU A O 1
ATOM 745 N N . SER A 1 86 ? 1.417 -4.848 8.954 1.00 96.81 86 SER A N 1
ATOM 746 C CA . SER A 1 86 ? 1.254 -5.315 10.336 1.00 96.81 86 SER A CA 1
ATOM 747 C C . SER A 1 86 ? 1.107 -4.159 11.323 1.00 96.81 86 SER A C 1
ATOM 749 O O . SER A 1 86 ? 0.296 -4.247 12.242 1.00 96.81 86 SER A O 1
ATOM 751 N N . GLU A 1 87 ? 1.850 -3.063 11.142 1.00 97.25 87 GLU A N 1
ATOM 752 C CA . GLU A 1 87 ? 1.681 -1.863 11.970 1.00 97.25 87 GLU A CA 1
ATOM 753 C C . GLU A 1 87 ? 0.312 -1.209 11.753 1.00 97.25 87 GLU A C 1
ATOM 755 O O . GLU A 1 87 ? -0.326 -0.814 12.729 1.00 97.25 87 GLU A O 1
ATOM 760 N N . ALA A 1 88 ? -0.185 -1.162 10.512 1.00 97.75 88 ALA A N 1
ATOM 761 C CA . ALA A 1 88 ? -1.527 -0.656 10.214 1.00 97.75 88 ALA A CA 1
ATOM 762 C C . ALA A 1 88 ? -2.599 -1.477 10.946 1.00 97.75 88 ALA A C 1
ATOM 764 O O . ALA A 1 88 ? -3.438 -0.922 11.655 1.00 97.75 88 ALA A O 1
ATOM 765 N N . LYS A 1 89 ? -2.509 -2.812 10.864 1.00 96.94 89 LYS A N 1
ATOM 766 C CA . LYS A 1 89 ? -3.417 -3.727 11.575 1.00 96.94 89 LYS A CA 1
ATOM 767 C C . LYS A 1 89 ? -3.348 -3.550 13.093 1.00 96.94 89 LYS A C 1
ATOM 769 O O . LYS A 1 89 ? -4.388 -3.526 13.740 1.00 96.94 89 LYS A O 1
ATOM 774 N N . ARG A 1 90 ? -2.149 -3.375 13.672 1.00 97.12 90 ARG A N 1
ATOM 775 C CA . ARG A 1 90 ? -1.975 -3.111 15.118 1.00 97.12 90 ARG A CA 1
ATOM 776 C C . ARG A 1 90 ? -2.682 -1.843 15.592 1.00 97.12 90 ARG A C 1
ATOM 778 O O . ARG A 1 90 ? -3.060 -1.762 16.757 1.00 97.12 90 ARG A O 1
ATOM 785 N N . ASN A 1 91 ? -2.850 -0.864 14.707 1.00 97.25 91 ASN A N 1
ATOM 786 C CA . ASN A 1 91 ? -3.554 0.380 14.998 1.00 97.25 91 ASN A CA 1
ATOM 787 C C . ASN A 1 91 ? -5.051 0.318 14.635 1.00 97.25 91 ASN A C 1
ATOM 789 O O . ASN A 1 91 ? -5.714 1.348 14.637 1.00 97.25 91 ASN A O 1
ATOM 793 N N . ASN A 1 92 ? -5.602 -0.881 14.400 1.00 95.06 92 ASN A N 1
ATOM 794 C CA . ASN A 1 92 ? -7.009 -1.127 14.059 1.00 95.06 92 ASN A CA 1
ATOM 795 C C . ASN A 1 92 ? -7.475 -0.441 12.765 1.00 95.06 92 ASN A C 1
ATOM 797 O O . ASN A 1 92 ? -8.656 -0.132 12.611 1.00 95.06 92 ASN A O 1
ATOM 801 N N . PHE A 1 93 ? -6.564 -0.213 11.819 1.00 96.88 93 PHE A N 1
ATOM 802 C CA . PHE A 1 93 ? -6.940 0.282 10.499 1.00 96.88 93 PHE A CA 1
ATOM 803 C C . PHE A 1 93 ? -7.554 -0.837 9.661 1.00 96.88 93 PHE A C 1
ATOM 805 O O . PHE A 1 93 ? -7.163 -2.003 9.766 1.00 96.88 93 PHE A O 1
ATOM 812 N N . LEU A 1 94 ? -8.473 -0.467 8.771 1.00 96.69 94 LEU A N 1
ATOM 813 C CA . LEU A 1 94 ? -8.781 -1.288 7.606 1.00 96.69 94 LEU A CA 1
ATOM 814 C C . LEU A 1 94 ? -7.523 -1.331 6.734 1.00 96.69 94 LEU A C 1
ATOM 816 O O . LEU A 1 94 ? -6.850 -0.313 6.577 1.00 96.69 94 LEU A O 1
ATOM 820 N N . VAL A 1 95 ? -7.171 -2.492 6.186 1.00 97.62 95 VAL A N 1
ATOM 821 C CA . VAL A 1 95 ? -5.914 -2.658 5.444 1.00 97.62 95 VAL A CA 1
ATOM 822 C C . VAL A 1 95 ? -6.168 -3.299 4.091 1.00 97.62 95 VAL A C 1
ATOM 824 O O . VAL A 1 95 ? -6.684 -4.414 4.021 1.00 97.62 95 VAL A O 1
ATOM 827 N N . LEU A 1 96 ? -5.732 -2.616 3.033 1.00 98.19 96 LEU A N 1
ATOM 828 C CA . LEU A 1 96 ? -5.758 -3.105 1.659 1.00 98.19 96 LEU A CA 1
ATOM 829 C C . LEU A 1 96 ? -4.322 -3.243 1.134 1.00 98.19 96 LEU A C 1
ATOM 831 O O . LEU A 1 96 ? -3.666 -2.253 0.814 1.00 98.19 96 LEU A O 1
ATOM 835 N N . ASP A 1 97 ? -3.835 -4.484 1.063 1.00 97.81 97 ASP A N 1
ATOM 836 C CA . ASP A 1 97 ? -2.586 -4.835 0.374 1.00 97.81 97 ASP A CA 1
ATOM 837 C C . ASP A 1 97 ? -2.873 -4.973 -1.125 1.00 97.81 97 ASP A C 1
ATOM 839 O O . ASP A 1 97 ? -3.652 -5.842 -1.526 1.00 97.81 97 ASP A O 1
ATOM 843 N N . LEU A 1 98 ? -2.266 -4.116 -1.951 1.00 97.88 98 LEU A N 1
ATOM 844 C CA . LEU A 1 98 ? -2.478 -4.144 -3.396 1.00 97.88 98 LEU A CA 1
ATOM 845 C C . LEU A 1 98 ? -1.526 -5.083 -4.142 1.00 97.88 98 LEU A C 1
ATOM 847 O O . LEU A 1 98 ? -1.799 -5.394 -5.302 1.00 97.88 98 LEU A O 1
ATOM 851 N N . LEU A 1 99 ? -0.447 -5.580 -3.522 1.00 96.69 99 LEU A N 1
ATOM 852 C CA . LEU A 1 99 ? 0.509 -6.466 -4.202 1.00 96.69 99 LEU A CA 1
ATOM 853 C C . LEU A 1 99 ? -0.161 -7.676 -4.889 1.00 96.69 99 LEU A C 1
ATOM 855 O O . LEU A 1 99 ? 0.184 -7.950 -6.043 1.00 96.69 99 LEU A O 1
ATOM 859 N N . PRO A 1 100 ? -1.146 -8.369 -4.278 1.00 96.56 100 PRO A N 1
ATOM 860 C CA . PRO A 1 100 ? -1.824 -9.495 -4.922 1.00 96.56 100 PRO A CA 1
ATOM 861 C C . PRO A 1 100 ? -2.509 -9.150 -6.253 1.00 96.56 100 PRO A C 1
ATOM 863 O O . PRO A 1 100 ? -2.581 -10.006 -7.129 1.00 96.56 100 PRO A O 1
ATOM 866 N N . PHE A 1 101 ? -2.971 -7.909 -6.439 1.00 97.12 101 PHE A N 1
ATOM 867 C CA . PHE A 1 101 ? -3.668 -7.472 -7.659 1.00 97.12 101 PHE A CA 1
ATOM 868 C C . PHE A 1 101 ? -2.706 -7.189 -8.826 1.00 97.12 101 PHE A C 1
ATOM 870 O O . PHE A 1 101 ? -3.105 -7.197 -9.997 1.00 97.12 101 PHE A O 1
ATOM 877 N N . PHE A 1 102 ? -1.426 -6.978 -8.510 1.00 95.81 102 PHE A N 1
ATOM 878 C CA . PHE A 1 102 ? -0.350 -6.764 -9.477 1.00 95.81 102 PHE A CA 1
ATOM 879 C C . PHE A 1 102 ? 0.473 -8.025 -9.767 1.00 95.81 102 PHE A C 1
ATOM 881 O O . PHE A 1 102 ? 1.204 -8.059 -10.760 1.00 95.81 102 PHE A O 1
ATOM 888 N N . LYS A 1 103 ? 0.355 -9.068 -8.935 1.00 93.19 103 LYS A N 1
ATOM 889 C CA . LYS A 1 103 ? 1.144 -10.299 -9.051 1.00 93.19 103 LYS A CA 1
ATOM 890 C C . LYS A 1 103 ? 1.028 -10.920 -10.449 1.00 93.19 103 LYS A C 1
ATOM 892 O O . LYS A 1 103 ? -0.064 -11.074 -10.990 1.00 93.19 103 LYS A O 1
ATOM 897 N N . GLY A 1 104 ? 2.173 -11.271 -11.036 1.00 89.44 104 GLY A N 1
ATOM 898 C CA . GLY A 1 104 ? 2.255 -11.881 -12.370 1.00 89.44 104 GLY A CA 1
ATOM 899 C C . GLY A 1 104 ? 2.076 -10.916 -13.550 1.00 89.44 104 GLY A C 1
ATOM 900 O O . GLY A 1 104 ? 2.201 -11.339 -14.699 1.00 89.44 104 GLY A O 1
ATOM 901 N N . ARG A 1 105 ? 1.819 -9.623 -13.307 1.00 93.62 105 ARG A N 1
ATOM 902 C CA . ARG A 1 105 ? 1.783 -8.599 -14.362 1.00 93.62 105 ARG A CA 1
ATOM 903 C C . ARG A 1 105 ? 3.188 -8.083 -14.667 1.00 93.62 105 ARG A C 1
ATOM 905 O O . ARG A 1 105 ? 4.056 -8.066 -13.800 1.00 93.62 105 ARG A O 1
ATOM 912 N N . ASP A 1 106 ? 3.391 -7.615 -15.896 1.00 92.81 106 ASP A N 1
ATOM 913 C CA . ASP A 1 106 ? 4.614 -6.911 -16.294 1.00 92.81 106 ASP A CA 1
ATOM 914 C C . ASP A 1 106 ? 4.560 -5.458 -15.793 1.00 92.81 106 ASP A C 1
ATOM 916 O O . ASP A 1 106 ? 3.734 -4.680 -16.288 1.00 92.81 106 ASP A O 1
ATOM 920 N N . PRO A 1 107 ? 5.430 -5.054 -14.849 1.00 92.44 107 PRO A N 1
ATOM 921 C CA . PRO A 1 107 ? 5.374 -3.710 -14.297 1.00 92.44 107 PRO A CA 1
ATOM 922 C C . PRO A 1 107 ? 5.643 -2.607 -15.326 1.00 92.44 107 PRO A C 1
ATOM 924 O O . PRO A 1 107 ? 5.088 -1.518 -15.213 1.00 92.44 107 PRO A O 1
ATOM 927 N N . SER A 1 108 ? 6.433 -2.886 -16.370 1.00 92.06 108 SER A N 1
ATOM 928 C CA . SER A 1 108 ? 6.775 -1.889 -17.393 1.00 92.06 108 SER A CA 1
ATOM 929 C C . SER A 1 108 ? 5.575 -1.444 -18.234 1.00 92.06 108 SER A C 1
ATOM 931 O O . SER A 1 108 ? 5.591 -0.347 -18.788 1.00 92.06 108 SER A O 1
ATOM 933 N N . LYS A 1 109 ? 4.512 -2.259 -18.280 1.00 94.81 109 LYS A N 1
ATOM 934 C CA . LYS A 1 109 ? 3.240 -1.930 -18.941 1.00 94.81 109 LYS A CA 1
ATOM 935 C C . LYS A 1 109 ? 2.314 -1.079 -18.076 1.00 94.81 109 LYS A C 1
ATOM 937 O O . LYS A 1 109 ? 1.301 -0.590 -18.566 1.00 94.81 109 LYS A O 1
ATOM 942 N N . LEU A 1 110 ? 2.642 -0.919 -16.796 1.00 95.94 110 LEU A N 1
ATOM 943 C CA . LEU A 1 110 ? 1.800 -0.259 -15.803 1.00 95.94 110 LEU A CA 1
ATOM 944 C C . LEU A 1 110 ? 2.398 1.059 -15.310 1.00 95.94 110 LEU A C 1
ATOM 946 O O . LEU A 1 110 ? 1.809 1.675 -14.432 1.00 95.94 110 LEU A O 1
ATOM 950 N N . TRP A 1 111 ? 3.530 1.506 -15.861 1.00 93.31 111 TRP A N 1
ATOM 951 C CA . TRP A 1 111 ? 4.128 2.808 -15.556 1.00 93.31 111 TRP A CA 1
ATOM 952 C C . TRP A 1 111 ? 3.842 3.843 -16.632 1.00 93.31 111 TRP A C 1
ATOM 954 O O . TRP A 1 111 ? 3.549 3.499 -17.780 1.00 93.31 111 TRP A O 1
ATOM 964 N N . ILE A 1 112 ? 3.994 5.115 -16.271 1.00 87.88 112 ILE A N 1
ATOM 965 C CA . ILE A 1 112 ? 4.008 6.214 -17.240 1.00 87.88 112 ILE A CA 1
ATOM 966 C C . ILE A 1 112 ? 5.275 6.115 -18.103 1.00 87.88 112 ILE A C 1
ATOM 968 O O . ILE A 1 112 ? 5.192 6.127 -19.329 1.00 87.88 112 ILE A O 1
ATOM 972 N N . LEU A 1 113 ? 6.455 5.980 -17.475 1.00 84.94 113 LEU A N 1
ATOM 973 C CA . LEU A 1 113 ? 7.756 5.904 -18.152 1.00 84.94 113 LEU A CA 1
ATOM 974 C C . LEU A 1 113 ? 8.740 5.000 -17.391 1.00 84.94 113 LEU A C 1
ATOM 976 O O . LEU A 1 113 ? 8.609 4.737 -16.204 1.00 84.94 113 LEU A O 1
ATOM 980 N N . LYS A 1 114 ? 9.835 4.570 -18.030 1.00 81.56 114 LYS A N 1
ATOM 981 C CA . LYS A 1 114 ? 10.887 3.790 -17.338 1.00 81.56 114 LYS A CA 1
ATOM 982 C C . LYS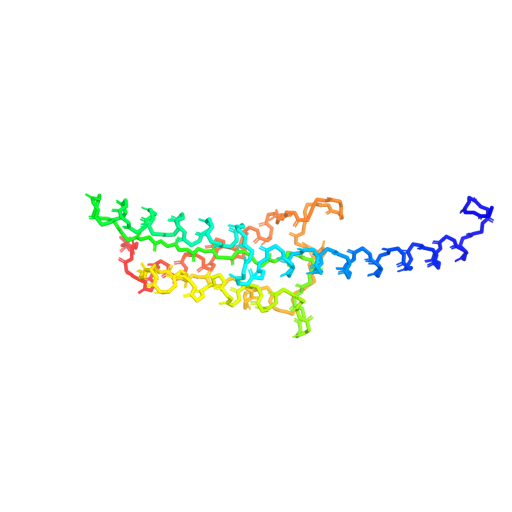 A 1 114 ? 11.554 4.560 -16.182 1.00 81.56 114 LYS A C 1
ATOM 984 O O . LYS A 1 114 ? 11.998 3.949 -15.207 1.00 81.56 114 LYS A O 1
ATOM 989 N N . THR A 1 115 ? 11.666 5.880 -16.321 1.00 83.94 115 THR A N 1
ATOM 990 C CA . THR A 1 115 ? 12.203 6.804 -15.308 1.00 83.94 115 THR A CA 1
ATOM 991 C C . THR A 1 115 ? 11.155 7.246 -14.294 1.00 83.94 115 THR A C 1
ATOM 993 O O . THR A 1 115 ? 11.528 7.707 -13.222 1.00 83.94 115 THR A O 1
ATOM 996 N N . ASP A 1 116 ? 9.874 7.074 -14.617 1.00 85.62 116 ASP A N 1
ATOM 997 C CA . ASP A 1 116 ? 8.744 7.414 -13.765 1.00 85.62 116 ASP A CA 1
ATOM 998 C C . ASP A 1 116 ? 7.856 6.184 -13.573 1.00 85.62 116 ASP A C 1
ATOM 1000 O O . ASP A 1 116 ? 6.962 5.889 -14.368 1.00 85.62 116 ASP A O 1
ATOM 1004 N N . LYS A 1 117 ? 8.141 5.458 -12.493 1.00 89.00 117 LYS A N 1
ATOM 1005 C CA . LYS A 1 117 ? 7.489 4.188 -12.176 1.00 89.00 117 LYS A CA 1
ATOM 1006 C C . LYS A 1 117 ? 6.160 4.363 -11.442 1.00 89.00 117 LYS A C 1
ATOM 1008 O O . LYS A 1 117 ? 5.677 3.401 -10.846 1.00 89.00 117 LYS A O 1
ATOM 1013 N N . HIS A 1 118 ? 5.581 5.565 -11.445 1.00 93.06 118 HIS A N 1
ATOM 1014 C CA . HIS A 1 118 ? 4.217 5.740 -10.968 1.00 93.06 118 HIS A CA 1
ATOM 1015 C C . HIS A 1 118 ? 3.232 5.023 -11.901 1.00 93.06 118 HIS A C 1
ATOM 1017 O O . HIS A 1 118 ? 3.506 4.903 -13.102 1.00 93.06 118 HIS A O 1
ATOM 1023 N N . PRO A 1 119 ? 2.103 4.523 -11.364 1.00 95.19 119 PRO A N 1
ATOM 1024 C CA . PRO A 1 119 ? 1.094 3.851 -12.166 1.00 95.19 119 PRO A CA 1
ATOM 1025 C C . PRO A 1 119 ? 0.604 4.727 -13.331 1.00 95.19 119 PRO A C 1
ATOM 1027 O O . PRO A 1 119 ? 0.356 5.917 -13.162 1.00 95.19 119 PRO A O 1
ATOM 1030 N N . ASN A 1 120 ? 0.440 4.144 -14.517 1.00 96.31 120 ASN A N 1
ATOM 1031 C CA . ASN A 1 120 ? -0.299 4.772 -15.614 1.00 96.31 120 ASN A CA 1
ATOM 1032 C C . ASN A 1 120 ? -1.814 4.555 -15.448 1.00 96.31 120 ASN A C 1
ATOM 1034 O O . ASN A 1 120 ? -2.268 4.043 -14.426 1.00 96.31 120 ASN A O 1
ATOM 1038 N N . ALA A 1 121 ? -2.602 4.920 -16.463 1.00 97.38 121 ALA A N 1
ATOM 1039 C CA . ALA A 1 121 ? -4.053 4.745 -16.445 1.00 97.38 121 ALA A CA 1
ATOM 1040 C C . ALA A 1 121 ? -4.487 3.298 -16.140 1.00 97.38 121 ALA A C 1
ATOM 1042 O O . ALA A 1 121 ? -5.379 3.093 -15.322 1.00 97.38 121 ALA A O 1
ATOM 1043 N N . GLU A 1 122 ? -3.823 2.296 -16.724 1.00 97.25 122 GLU A N 1
ATOM 1044 C CA . GLU A 1 122 ? -4.126 0.881 -16.474 1.00 97.25 122 GLU A CA 1
ATOM 1045 C C . GLU A 1 122 ? -3.741 0.466 -15.046 1.00 97.25 122 GLU A C 1
ATOM 1047 O O . GLU A 1 122 ? -4.505 -0.204 -14.352 1.00 97.25 122 GLU A O 1
ATOM 1052 N N . GLY A 1 123 ? -2.579 0.915 -14.559 1.00 96.88 123 GLY A N 1
ATOM 1053 C CA . GLY A 1 123 ? -2.166 0.688 -13.174 1.00 96.88 123 GLY A CA 1
ATOM 1054 C C . GLY A 1 123 ? -3.136 1.316 -12.166 1.00 96.88 123 GLY A C 1
ATOM 1055 O O . GLY A 1 123 ? -3.537 0.665 -11.203 1.00 96.88 123 GLY A O 1
ATOM 1056 N N . HIS A 1 124 ? -3.574 2.551 -12.417 1.00 97.81 124 HIS A N 1
ATOM 1057 C CA . HIS A 1 124 ? -4.590 3.225 -11.610 1.00 97.81 124 HIS A CA 1
ATOM 1058 C C . HIS A 1 124 ? -5.955 2.544 -11.690 1.00 97.81 124 HIS A C 1
ATOM 1060 O O . HIS A 1 124 ? -6.645 2.485 -10.673 1.00 97.81 124 HIS A O 1
ATOM 1066 N N . LYS A 1 125 ? -6.326 1.977 -12.844 1.00 98.12 125 LYS A N 1
ATOM 1067 C CA . LYS A 1 125 ? -7.553 1.188 -12.977 1.00 98.12 125 LYS A CA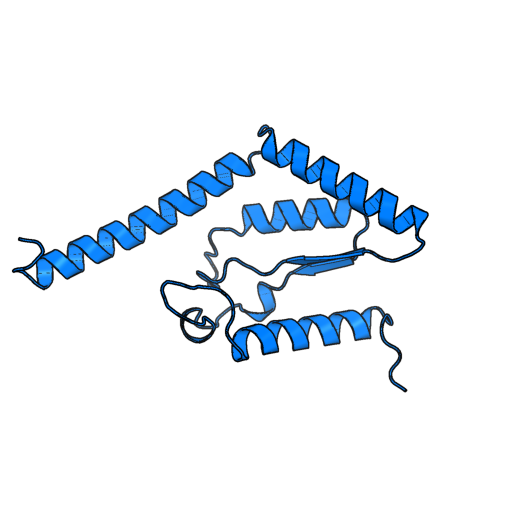 1
ATOM 1068 C C . LYS A 1 125 ? -7.538 -0.020 -12.037 1.00 98.12 125 LYS A C 1
ATOM 1070 O O . LYS A 1 125 ? -8.498 -0.218 -11.302 1.00 98.12 125 LYS A O 1
ATOM 1075 N N . ILE A 1 126 ? -6.437 -0.776 -11.993 1.00 98.12 126 ILE A N 1
ATOM 1076 C CA . ILE A 1 126 ? -6.284 -1.924 -11.078 1.00 98.12 126 ILE A CA 1
ATOM 1077 C C . ILE A 1 126 ? -6.439 -1.483 -9.613 1.00 98.12 126 ILE A C 1
ATOM 1079 O O . ILE A 1 126 ? -7.125 -2.148 -8.838 1.00 98.12 126 ILE A O 1
ATOM 1083 N N . ILE A 1 127 ? -5.829 -0.352 -9.239 1.00 98.25 127 ILE A N 1
ATOM 1084 C CA . ILE A 1 127 ? -5.931 0.217 -7.884 1.00 98.25 127 ILE A CA 1
ATOM 1085 C C . ILE A 1 127 ? -7.384 0.581 -7.560 1.00 98.25 127 ILE A C 1
ATOM 1087 O O . ILE A 1 127 ? -7.882 0.227 -6.493 1.00 98.25 127 ILE A O 1
ATOM 1091 N N . ALA A 1 128 ? -8.063 1.271 -8.478 1.00 98.06 128 ALA A N 1
ATOM 1092 C CA . ALA A 1 128 ? -9.440 1.712 -8.299 1.00 98.06 128 ALA A CA 1
ATOM 1093 C C . ALA A 1 128 ? -10.413 0.529 -8.190 1.00 98.06 128 ALA A C 1
ATOM 1095 O O . ALA A 1 128 ? -11.234 0.512 -7.275 1.00 98.06 128 ALA A O 1
ATOM 1096 N N . ASP A 1 129 ? -10.283 -0.479 -9.059 1.00 98.06 129 ASP A N 1
ATOM 1097 C CA . ASP A 1 129 ? -11.110 -1.691 -9.026 1.00 98.06 129 ASP A CA 1
ATOM 1098 C C . ASP A 1 129 ? -10.935 -2.435 -7.685 1.00 98.06 129 ASP A C 1
ATOM 1100 O O . ASP A 1 129 ? -11.913 -2.824 -7.045 1.00 98.06 129 ASP A O 1
ATOM 1104 N N . ALA A 1 130 ? -9.688 -2.595 -7.218 1.00 98.06 130 ALA A N 1
ATOM 1105 C CA . ALA A 1 130 ? -9.385 -3.252 -5.946 1.00 98.06 130 ALA A CA 1
ATOM 1106 C C . ALA A 1 130 ? -9.952 -2.484 -4.741 1.00 98.06 130 ALA A C 1
ATOM 1108 O O . ALA A 1 130 ? -10.540 -3.085 -3.839 1.00 98.06 130 ALA A O 1
ATOM 1109 N N . LEU A 1 131 ? -9.803 -1.155 -4.737 1.00 97.62 131 LEU A N 1
ATOM 1110 C CA . LEU A 1 131 ? -10.350 -0.287 -3.698 1.00 97.62 131 LEU A CA 1
ATOM 1111 C C . LEU A 1 131 ? -11.881 -0.329 -3.681 1.00 97.62 131 LEU A C 1
ATOM 1113 O O . LEU A 1 131 ? -12.478 -0.451 -2.614 1.00 97.62 131 LEU A O 1
ATOM 1117 N N . TYR A 1 132 ? -12.518 -0.270 -4.848 1.00 96.56 132 TYR A N 1
ATOM 1118 C CA . TYR A 1 132 ? -13.971 -0.337 -4.969 1.00 96.56 132 TYR A CA 1
ATOM 1119 C C . TYR A 1 132 ? -14.525 -1.649 -4.402 1.00 96.56 132 TYR A C 1
ATOM 1121 O O . TYR A 1 132 ? -15.416 -1.636 -3.550 1.00 96.56 132 TYR A O 1
ATOM 1129 N N . GLU A 1 133 ? -13.948 -2.787 -4.798 1.00 96.50 133 GLU A N 1
ATOM 1130 C CA . GLU A 1 133 ? -14.358 -4.094 -4.279 1.00 96.50 133 GLU A CA 1
ATOM 1131 C C . GLU A 1 133 ? -14.112 -4.229 -2.771 1.00 96.50 133 GLU A C 1
ATOM 1133 O O . GLU A 1 133 ? -14.919 -4.844 -2.068 1.00 96.50 133 GLU A O 1
ATOM 1138 N N . PHE A 1 134 ? -13.034 -3.634 -2.255 1.00 96.50 134 PHE A N 1
ATOM 1139 C CA . PHE A 1 134 ? -12.769 -3.578 -0.819 1.00 96.50 134 PHE A CA 1
ATOM 1140 C C . PHE A 1 134 ? -13.855 -2.784 -0.077 1.00 96.50 134 PHE A C 1
ATOM 1142 O O . PHE A 1 134 ? -14.460 -3.293 0.866 1.00 96.50 134 PHE A O 1
ATOM 1149 N N . LEU A 1 135 ? -14.166 -1.568 -0.533 1.00 94.75 135 LEU A N 1
ATOM 1150 C CA . LEU A 1 135 ? -15.161 -0.700 0.105 1.00 94.75 135 LEU A CA 1
ATOM 1151 C C . LEU A 1 135 ? -16.578 -1.288 0.058 1.00 94.75 135 LEU A C 1
ATOM 1153 O O . LEU A 1 135 ? -17.329 -1.163 1.028 1.00 94.75 135 LEU A O 1
ATOM 1157 N N . LYS A 1 136 ? -16.928 -1.976 -1.036 1.00 93.69 136 LYS A N 1
ATOM 1158 C CA . LYS A 1 136 ? -18.198 -2.704 -1.165 1.00 93.69 136 LYS A CA 1
ATOM 1159 C C . LYS A 1 136 ? -18.313 -3.816 -0.116 1.00 93.69 136 LYS A C 1
ATOM 1161 O O . LYS A 1 136 ? -19.355 -3.952 0.521 1.00 93.69 136 LYS A O 1
ATOM 1166 N N . LYS A 1 137 ? -17.238 -4.583 0.112 1.00 92.44 137 LYS A N 1
ATOM 1167 C CA . LYS A 1 137 ? -17.194 -5.642 1.142 1.00 92.44 137 LYS A CA 1
ATOM 1168 C C . LYS A 1 137 ? -17.300 -5.085 2.561 1.00 92.44 137 LYS A C 1
ATOM 1170 O O . LYS A 1 137 ? -18.010 -5.658 3.381 1.00 92.44 137 LYS A O 1
ATOM 1175 N N . GLU A 1 138 ? -16.663 -3.948 2.823 1.00 89.56 138 GLU A N 1
ATOM 1176 C CA . GLU A 1 138 ? -16.732 -3.246 4.113 1.00 89.56 138 GLU A CA 1
ATOM 1177 C C . GLU A 1 138 ? -18.080 -2.547 4.367 1.00 89.56 138 GLU A C 1
ATOM 1179 O O . GLU A 1 138 ? -18.268 -1.941 5.425 1.00 89.56 138 GLU A O 1
ATOM 1184 N N . LYS A 1 139 ? -19.023 -2.611 3.409 1.00 83.00 139 LYS A N 1
ATOM 1185 C CA . LYS A 1 139 ? -20.296 -1.866 3.416 1.00 83.00 139 LYS A CA 1
ATOM 1186 C C . LYS A 1 139 ? -20.092 -0.356 3.613 1.00 83.00 139 LYS A C 1
ATOM 1188 O O . LYS A 1 139 ? -20.963 0.329 4.139 1.00 83.00 139 LYS A O 1
ATOM 1193 N N . ALA A 1 140 ? -18.930 0.156 3.208 1.00 73.69 140 ALA A N 1
ATOM 1194 C CA . ALA A 1 140 ? -18.570 1.568 3.315 1.00 73.69 140 ALA A CA 1
ATOM 1195 C C . ALA A 1 140 ? -19.158 2.407 2.168 1.00 73.69 140 ALA A C 1
ATOM 1197 O O . ALA A 1 140 ? -19.144 3.633 2.224 1.00 73.69 140 ALA A O 1
ATOM 1198 N N . VAL A 1 141 ? -19.675 1.745 1.131 1.00 60.69 141 VAL A N 1
ATOM 1199 C CA . VAL A 1 141 ? -20.384 2.360 0.010 1.00 60.69 141 VAL A CA 1
ATOM 1200 C C . VAL A 1 141 ? -21.742 1.675 -0.094 1.00 60.69 141 VAL A C 1
ATOM 1202 O O . VAL A 1 141 ? -21.812 0.470 -0.343 1.00 60.69 141 VAL A O 1
ATOM 1205 N N . CYS A 1 142 ? -22.819 2.429 0.120 1.00 49.97 142 CYS A N 1
ATOM 1206 C CA . CYS A 1 142 ? -24.165 1.974 -0.208 1.00 49.97 142 CYS A CA 1
ATOM 1207 C C . CYS A 1 142 ? -24.318 2.014 -1.731 1.00 49.97 142 CYS A C 1
ATOM 1209 O O . CYS A 1 142 ? -24.131 3.063 -2.346 1.00 49.97 142 CYS A O 1
ATOM 1211 N N . LEU A 1 143 ? -24.631 0.871 -2.340 1.00 53.19 143 LEU A N 1
ATOM 1212 C CA . LEU A 1 143 ? -25.165 0.854 -3.696 1.00 53.19 143 LEU A CA 1
ATOM 1213 C C . LEU A 1 143 ? -26.638 1.248 -3.581 1.00 53.19 143 LEU A C 1
ATOM 1215 O O . LEU A 1 143 ? -27.406 0.521 -2.950 1.00 53.19 143 LEU A O 1
ATOM 1219 N N . ASN A 1 144 ? -26.978 2.420 -4.113 1.00 42.00 144 ASN A N 1
ATOM 1220 C CA . ASN A 1 144 ? -28.364 2.797 -4.379 1.00 42.00 144 ASN A CA 1
ATOM 1221 C C . ASN A 1 144 ? -28.863 2.060 -5.621 1.00 42.00 144 ASN A C 1
ATOM 1223 O O . ASN A 1 144 ? -28.061 1.945 -6.579 1.00 42.00 144 ASN A O 1
#